Protein AF-A0A955SWY8-F1 (afdb_monomer)

Radius of gyration: 15.62 Å; Cα contacts (8 Å, |Δi|>4): 68; chains: 1; bounding box: 27×36×48 Å

Secondary structure (DSSP, 8-state)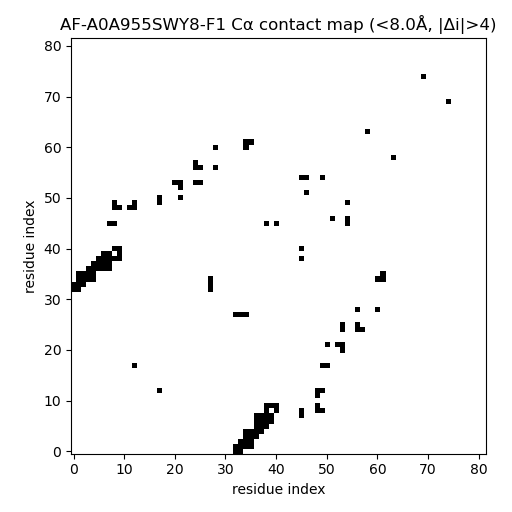:
-EEEE-STTSS---HHHHHHHHHHHHHHHHTT-EEEE--SS-HHHHHHHS-HHHHHHHHHH-------S--HHHHGGGGS--

Mean predicted aligned error: 6.04 Å

Foldseek 3Di:
DEDEAEAQLVDQDDPVRLVVLLVVLVVCLVVVHHYHYDHPDDLVSNCVRHPVVSSVSCVVNDDDDDPDDDDPVVVVVVPPPD

Structure (mmCIF, N/CA/C/O backbone):
data_AF-A0A955SWY8-F1
#
_entry.id   AF-A0A955SWY8-F1
#
loop_
_atom_site.group_PDB
_atom_site.id
_atom_site.type_symbol
_atom_site.label_atom_id
_atom_site.label_alt_id
_atom_site.label_comp_id
_atom_site.label_asym_id
_atom_site.label_entity_id
_atom_site.label_seq_id
_atom_site.pdbx_PDB_ins_code
_atom_site.Cartn_x
_atom_site.Cartn_y
_atom_site.Cartn_z
_atom_site.occupancy
_atom_site.B_iso_or_equiv
_atom_site.auth_seq_id
_atom_site.auth_comp_id
_atom_site.auth_asym_id
_atom_site.auth_atom_id
_atom_site.pdbx_PDB_model_num
ATOM 1 N N . ASP A 1 1 ? -14.879 -12.153 2.137 1.00 87.88 1 ASP A N 1
ATOM 2 C CA . ASP A 1 1 ? -14.797 -10.949 1.291 1.00 87.88 1 ASP A CA 1
ATOM 3 C C . ASP A 1 1 ? -13.326 -10.632 1.071 1.00 87.88 1 ASP A C 1
ATOM 5 O O . ASP A 1 1 ? -12.585 -10.653 2.048 1.00 87.88 1 ASP A O 1
ATOM 9 N N . ILE A 1 2 ? -12.892 -10.455 -0.177 1.00 94.94 2 ILE A N 1
ATOM 10 C CA . ILE A 1 2 ? -11.475 -10.309 -0.557 1.00 94.94 2 ILE A CA 1
ATOM 11 C C . ILE A 1 2 ? -11.354 -9.080 -1.454 1.00 94.94 2 ILE A C 1
ATOM 13 O O . ILE A 1 2 ? -12.133 -8.938 -2.393 1.00 94.94 2 ILE A O 1
ATOM 17 N N . LEU A 1 3 ? -10.366 -8.226 -1.184 1.00 96.62 3 LEU A N 1
ATOM 18 C CA . LEU A 1 3 ? -9.997 -7.123 -2.069 1.00 96.62 3 LEU A CA 1
ATOM 19 C C . LEU A 1 3 ? -8.618 -7.378 -2.679 1.00 96.62 3 LEU A C 1
ATOM 21 O O . LEU A 1 3 ? -7.678 -7.713 -1.959 1.00 96.62 3 LEU A O 1
ATOM 25 N N . VAL A 1 4 ? -8.507 -7.175 -3.990 1.00 96.38 4 VAL A N 1
ATOM 26 C CA . VAL A 1 4 ? -7.235 -7.189 -4.717 1.00 96.38 4 VAL A CA 1
ATOM 27 C C . VAL A 1 4 ? -6.965 -5.779 -5.235 1.00 96.38 4 VAL A C 1
ATOM 29 O O . VAL A 1 4 ? -7.819 -5.208 -5.912 1.00 96.38 4 VAL A O 1
ATOM 32 N N . ILE A 1 5 ? -5.803 -5.219 -4.900 1.00 94.44 5 ILE A N 1
ATOM 33 C CA . ILE A 1 5 ? -5.313 -3.940 -5.424 1.00 94.44 5 ILE A CA 1
ATOM 34 C C . ILE A 1 5 ? -4.142 -4.238 -6.354 1.00 94.44 5 ILE A C 1
ATOM 36 O O . ILE A 1 5 ? -3.140 -4.804 -5.919 1.00 94.44 5 ILE A O 1
ATOM 40 N N . ASP A 1 6 ? -4.282 -3.857 -7.619 1.00 92.94 6 ASP A N 1
ATOM 41 C CA . ASP A 1 6 ? -3.249 -4.051 -8.634 1.00 92.94 6 ASP A CA 1
ATOM 42 C C . ASP A 1 6 ? -2.341 -2.812 -8.754 1.00 92.94 6 ASP A C 1
ATOM 44 O O . ASP A 1 6 ? -2.813 -1.688 -8.565 1.00 92.94 6 ASP A O 1
ATOM 48 N N . ASP A 1 7 ? -1.055 -3.011 -9.057 1.00 91.00 7 ASP A N 1
ATOM 49 C CA . ASP A 1 7 ? -0.061 -1.960 -9.353 1.00 91.00 7 ASP A CA 1
ATOM 50 C C . ASP A 1 7 ? 0.026 -0.817 -8.309 1.00 91.00 7 ASP A C 1
ATOM 52 O O . ASP A 1 7 ? 0.152 0.373 -8.634 1.00 91.00 7 ASP A O 1
ATOM 56 N N . LEU A 1 8 ? 0.002 -1.154 -7.013 1.00 92.75 8 LEU A N 1
ATOM 57 C CA . LEU A 1 8 ? 0.059 -0.154 -5.944 1.00 92.75 8 LEU A CA 1
ATOM 58 C C . LEU A 1 8 ? 1.376 0.639 -5.987 1.00 92.75 8 LEU A C 1
ATOM 60 O O . LEU A 1 8 ? 2.468 0.072 -5.992 1.00 92.75 8 LEU A O 1
ATOM 64 N N . GLY A 1 9 ? 1.260 1.969 -5.969 1.00 86.12 9 GLY A N 1
ATOM 65 C CA . GLY A 1 9 ? 2.394 2.897 -5.927 1.00 86.12 9 GLY A CA 1
ATOM 66 C C . GLY A 1 9 ? 3.032 3.204 -7.286 1.00 86.12 9 GLY A C 1
ATOM 67 O O . GLY A 1 9 ? 3.822 4.135 -7.366 1.00 86.12 9 GLY A O 1
ATOM 68 N N . VAL A 1 10 ? 2.668 2.500 -8.366 1.00 82.44 10 VAL A N 1
ATOM 69 C CA . VAL A 1 10 ? 3.298 2.677 -9.691 1.00 82.44 10 VAL A CA 1
ATOM 70 C C . VAL A 1 10 ? 3.020 4.063 -10.289 1.00 82.44 10 VAL A C 1
ATOM 72 O O . VAL A 1 10 ? 3.885 4.658 -10.931 1.00 82.44 10 VAL A O 1
ATOM 75 N N . THR A 1 11 ? 1.822 4.608 -10.068 1.00 77.12 11 THR A N 1
ATOM 76 C CA . THR A 1 11 ? 1.461 5.957 -10.530 1.00 77.12 11 THR A CA 1
ATOM 77 C C . THR A 1 11 ? 1.531 6.944 -9.374 1.00 77.12 11 THR A C 1
ATOM 79 O O . THR A 1 11 ? 1.054 6.649 -8.277 1.00 77.12 11 THR A O 1
ATOM 82 N N . LYS A 1 12 ? 2.044 8.158 -9.628 1.00 75.19 12 LYS A N 1
ATOM 83 C CA . LYS A 1 12 ? 1.924 9.274 -8.679 1.00 75.19 12 LYS A CA 1
ATOM 84 C C . LYS A 1 12 ? 0.453 9.486 -8.330 1.00 75.19 12 LYS A C 1
ATOM 86 O O . LYS A 1 12 ? -0.326 9.977 -9.143 1.00 75.19 12 LYS A O 1
ATOM 91 N N . LEU A 1 13 ? 0.095 9.123 -7.105 1.00 78.06 13 LEU A N 1
ATOM 92 C CA . LEU A 1 13 ? -1.259 9.287 -6.600 1.00 78.06 13 LEU A CA 1
ATOM 93 C C . LEU A 1 13 ? -1.523 10.778 -6.371 1.00 78.06 13 LEU A C 1
ATOM 95 O O . LEU A 1 13 ? -0.741 11.441 -5.679 1.00 78.06 13 LEU A O 1
ATOM 99 N N . SER A 1 14 ? -2.621 11.287 -6.934 1.00 88.38 14 SER A N 1
ATOM 100 C CA . SER A 1 14 ? -3.170 12.578 -6.516 1.00 88.38 14 SER A CA 1
ATOM 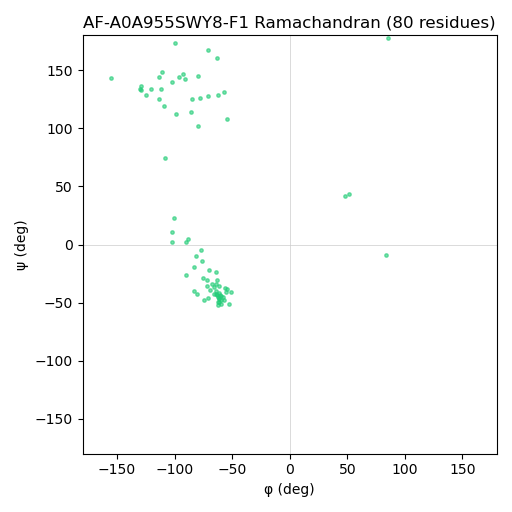101 C C . SER A 1 14 ? -3.603 12.506 -5.051 1.00 88.38 14 SER A C 1
ATOM 103 O O . SER A 1 14 ? -3.840 11.414 -4.529 1.00 88.38 14 SER A O 1
ATOM 105 N N . ASP A 1 15 ? -3.743 13.655 -4.392 1.00 89.69 15 ASP A N 1
ATOM 106 C CA . ASP A 1 15 ? -4.128 13.703 -2.975 1.00 89.69 15 ASP A CA 1
ATOM 107 C C . ASP A 1 15 ? -5.444 12.961 -2.718 1.00 89.69 15 ASP A C 1
ATOM 109 O O . ASP A 1 15 ? -5.529 12.141 -1.806 1.00 89.69 15 ASP A O 1
ATOM 113 N N . PHE A 1 16 ? -6.420 13.123 -3.616 1.00 90.44 16 PHE A N 1
ATOM 114 C CA . PHE A 1 16 ? -7.672 12.373 -3.564 1.00 90.44 16 PHE A CA 1
ATOM 115 C C . PHE A 1 16 ? -7.445 10.854 -3.592 1.00 90.44 16 PHE A C 1
ATOM 117 O O . PHE A 1 16 ? -7.989 10.128 -2.763 1.00 90.44 16 PHE A O 1
ATOM 124 N N . VAL A 1 17 ? -6.613 10.345 -4.508 1.00 89.12 17 VAL A N 1
ATOM 125 C CA . VAL A 1 17 ? -6.354 8.897 -4.594 1.00 89.12 17 VAL A CA 1
ATOM 126 C C . VAL A 1 17 ? -5.596 8.397 -3.359 1.00 89.12 17 VAL A C 1
ATOM 128 O O . VAL A 1 17 ? -5.861 7.286 -2.894 1.00 89.12 17 VAL A O 1
ATOM 131 N N . ARG A 1 18 ? -4.699 9.206 -2.781 1.00 89.69 18 ARG A N 1
ATOM 132 C CA . ARG A 1 18 ? -4.006 8.873 -1.523 1.00 89.69 18 ARG A CA 1
ATOM 133 C C . ARG A 1 18 ? -4.991 8.710 -0.370 1.00 89.69 18 ARG A C 1
ATOM 135 O O . ARG A 1 18 ? -4.908 7.718 0.351 1.00 89.69 18 ARG A O 1
ATOM 142 N N . GLU A 1 19 ? -5.933 9.638 -0.224 1.00 92.00 19 GLU A N 1
ATOM 143 C CA . GLU A 1 19 ? -6.969 9.578 0.813 1.00 92.00 19 GLU A CA 1
ATOM 144 C C . GLU A 1 19 ? -7.873 8.354 0.653 1.00 92.00 19 GLU A C 1
ATOM 146 O O . GLU A 1 19 ? -8.107 7.630 1.623 1.00 92.00 19 GLU A O 1
ATOM 151 N N . GLN A 1 20 ? -8.323 8.066 -0.572 1.00 93.12 20 GLN A N 1
ATOM 152 C CA . GLN A 1 20 ? -9.148 6.883 -0.833 1.00 93.12 20 GLN A CA 1
ATOM 153 C C . GLN A 1 20 ? -8.382 5.587 -0.542 1.00 93.12 20 GLN A C 1
ATOM 155 O O . GLN A 1 20 ? -8.905 4.690 0.118 1.00 93.12 20 GLN A O 1
ATOM 160 N N . THR A 1 21 ? -7.117 5.507 -0.962 1.00 93.00 21 THR A N 1
ATOM 161 C CA . THR A 1 21 ? -6.247 4.352 -0.689 1.00 93.00 21 THR A CA 1
ATOM 162 C C . THR A 1 21 ? -6.074 4.139 0.814 1.00 93.00 21 THR A C 1
ATOM 164 O O . THR A 1 21 ? -6.190 3.012 1.297 1.00 93.00 21 THR A O 1
ATOM 167 N N . TYR A 1 22 ? -5.849 5.222 1.567 1.00 94.06 22 TYR A N 1
ATOM 168 C CA . TYR A 1 22 ? -5.769 5.169 3.023 1.00 94.06 22 TYR A CA 1
ATOM 169 C C . TYR A 1 22 ? -7.066 4.644 3.637 1.00 94.06 22 TYR A C 1
ATOM 171 O O . TYR A 1 22 ? -7.017 3.700 4.421 1.00 94.06 22 TYR A O 1
ATOM 179 N N . SER A 1 23 ? -8.215 5.214 3.264 1.00 95.88 23 SER A N 1
ATOM 180 C CA . SER A 1 23 ? -9.512 4.835 3.831 1.00 95.88 23 SER A CA 1
ATOM 181 C C . SER A 1 23 ? -9.841 3.362 3.577 1.00 95.88 23 SER A C 1
ATOM 183 O O . SER A 1 23 ? -10.239 2.654 4.501 1.00 95.88 23 SER A O 1
ATOM 185 N N . ILE A 1 24 ? -9.598 2.876 2.356 1.00 95.69 24 ILE A N 1
ATOM 186 C CA . ILE A 1 24 ? -9.840 1.478 1.983 1.00 95.69 24 ILE A CA 1
ATOM 187 C C . ILE A 1 24 ? -8.960 0.535 2.810 1.00 95.69 24 ILE A C 1
ATOM 189 O O . ILE A 1 24 ? -9.458 -0.446 3.366 1.00 95.69 24 ILE A O 1
ATOM 193 N N . ILE A 1 25 ? -7.657 0.814 2.897 1.00 96.06 25 ILE A N 1
ATOM 194 C CA . ILE A 1 25 ? -6.710 -0.057 3.606 1.00 96.06 25 ILE A CA 1
ATOM 195 C C . ILE A 1 25 ? -6.957 -0.020 5.116 1.00 96.06 25 ILE A C 1
ATOM 197 O O . ILE A 1 25 ? -6.924 -1.067 5.759 1.00 96.06 25 ILE A O 1
ATOM 201 N N . ASP A 1 26 ? -7.269 1.145 5.680 1.00 96.69 26 ASP A N 1
ATOM 202 C CA . ASP A 1 26 ? -7.602 1.285 7.098 1.00 96.69 26 ASP A CA 1
ATOM 203 C C . ASP A 1 26 ? -8.888 0.530 7.471 1.00 96.69 26 ASP A C 1
ATOM 205 O O . ASP A 1 26 ? -8.922 -0.198 8.467 1.00 96.69 26 ASP A O 1
ATOM 209 N N . GLN A 1 27 ? -9.926 0.605 6.632 1.00 97.00 27 GLN A N 1
ATOM 210 C CA . GLN A 1 27 ? -11.144 -0.177 6.839 1.00 97.00 27 GLN A CA 1
ATOM 211 C C . GLN A 1 27 ? -10.859 -1.684 6.791 1.00 97.00 27 GLN A C 1
ATOM 213 O O . GLN A 1 27 ? -11.303 -2.437 7.656 1.00 97.00 27 GLN A O 1
ATOM 218 N N . ARG A 1 28 ? -10.088 -2.153 5.803 1.00 96.56 28 ARG A N 1
ATOM 219 C CA . ARG A 1 28 ? -9.758 -3.584 5.693 1.00 96.56 28 ARG A CA 1
ATOM 220 C C . ARG A 1 28 ? -8.934 -4.066 6.882 1.00 96.56 28 ARG A C 1
ATOM 222 O O . ARG A 1 28 ? -9.183 -5.164 7.372 1.00 96.56 28 ARG A O 1
ATOM 229 N N . TYR A 1 29 ? -7.990 -3.248 7.341 1.00 96.38 29 TYR A N 1
ATOM 230 C CA . TYR A 1 29 ? -7.165 -3.521 8.513 1.00 96.38 29 TYR A CA 1
ATOM 231 C C . TYR A 1 29 ? -8.015 -3.633 9.784 1.00 96.38 29 TYR A C 1
ATOM 233 O O . TYR A 1 29 ? -7.940 -4.637 10.488 1.00 96.38 29 TYR A O 1
ATOM 241 N N . SER A 1 30 ? -8.864 -2.636 10.051 1.00 96.06 30 SER A N 1
ATOM 242 C CA . SER A 1 30 ? -9.723 -2.594 11.245 1.00 96.06 30 SER A CA 1
ATOM 243 C C . SER A 1 30 ? -10.757 -3.721 11.288 1.00 96.06 30 SER A C 1
ATOM 245 O O . SER A 1 30 ? -11.054 -4.249 12.357 1.00 96.06 30 SER A O 1
ATOM 247 N N . GLU A 1 31 ? -11.266 -4.136 10.130 1.00 96.50 31 GLU A N 1
ATOM 248 C CA . GLU A 1 31 ? -12.219 -5.241 10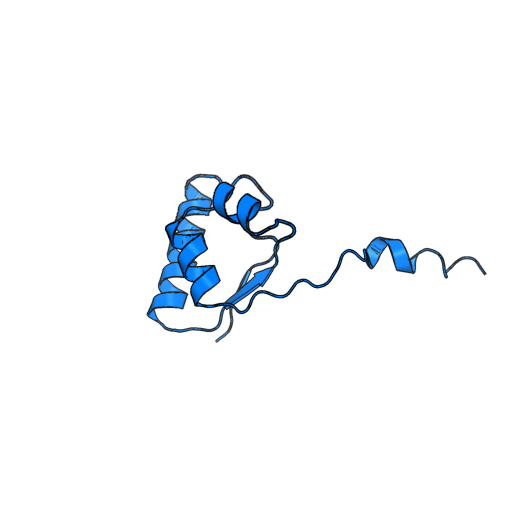.008 1.00 96.50 31 GLU A CA 1
ATOM 249 C C . GLU A 1 31 ? -11.531 -6.609 9.816 1.00 96.50 31 GLU A C 1
ATOM 251 O O . GLU A 1 31 ? -12.214 -7.620 9.642 1.00 96.50 31 GLU A O 1
ATOM 256 N N . ASN A 1 32 ? -10.193 -6.649 9.824 1.00 94.00 32 ASN A N 1
ATOM 257 C CA . ASN A 1 32 ? -9.360 -7.828 9.572 1.00 94.00 32 ASN A CA 1
ATOM 258 C C . ASN A 1 32 ? -9.779 -8.617 8.315 1.00 94.00 32 ASN A C 1
ATOM 260 O O . ASN A 1 32 ? -9.858 -9.849 8.305 1.00 94.00 32 ASN A O 1
ATOM 264 N N . LYS A 1 33 ? -10.108 -7.891 7.243 1.00 96.75 33 LYS A N 1
ATOM 265 C CA . LYS A 1 33 ? -10.547 -8.472 5.972 1.00 96.75 33 LYS A CA 1
ATOM 266 C C . LYS A 1 33 ? -9.356 -8.706 5.048 1.00 96.75 33 LYS A C 1
ATOM 268 O O . LYS A 1 33 ? -8.462 -7.872 4.945 1.00 96.75 33 LYS A O 1
ATOM 273 N N . THR A 1 34 ? -9.395 -9.813 4.310 1.00 96.25 34 THR A N 1
ATOM 274 C CA . THR A 1 34 ? -8.329 -10.221 3.387 1.00 96.25 34 THR A CA 1
ATOM 275 C C . THR A 1 34 ? -8.037 -9.152 2.331 1.00 96.25 34 THR A C 1
ATOM 277 O O . THR A 1 34 ? -8.952 -8.656 1.664 1.00 96.25 34 THR A O 1
ATOM 280 N N . LEU A 1 35 ? -6.748 -8.851 2.163 1.00 96.69 35 LEU A N 1
ATOM 281 C CA . LEU A 1 35 ? -6.203 -7.914 1.187 1.00 96.69 35 LEU A CA 1
ATOM 282 C C . LEU A 1 35 ? -5.070 -8.600 0.414 1.00 96.69 35 LEU A C 1
ATOM 284 O O . LEU A 1 35 ? -4.202 -9.225 1.017 1.00 96.69 35 LEU A O 1
ATOM 288 N N . ILE A 1 36 ? -5.084 -8.479 -0.911 1.00 96.81 36 ILE A N 1
ATOM 289 C CA . ILE A 1 36 ? -3.982 -8.875 -1.793 1.00 96.81 36 ILE A CA 1
ATOM 290 C C . ILE A 1 36 ? -3.539 -7.626 -2.547 1.00 96.81 36 ILE A C 1
ATOM 292 O O . ILE A 1 36 ? -4.377 -6.884 -3.058 1.00 96.81 36 ILE A O 1
ATOM 296 N N . VAL A 1 37 ? -2.232 -7.397 -2.614 1.00 95.38 37 VAL A N 1
ATOM 297 C CA . VAL A 1 37 ? -1.644 -6.247 -3.303 1.00 95.38 37 VAL A CA 1
ATOM 298 C C . VAL A 1 37 ? -0.559 -6.735 -4.250 1.00 95.38 37 VAL A C 1
ATOM 300 O O . VAL A 1 37 ? 0.257 -7.571 -3.863 1.00 95.38 37 VAL A O 1
ATOM 303 N N . THR A 1 38 ? -0.531 -6.200 -5.465 1.00 94.62 38 THR A N 1
ATOM 304 C CA . THR A 1 38 ? 0.605 -6.335 -6.384 1.00 94.62 38 THR A CA 1
ATOM 305 C C . THR A 1 38 ? 1.287 -4.977 -6.542 1.00 94.62 38 THR A C 1
ATOM 307 O O . THR A 1 38 ? 0.664 -3.919 -6.429 1.00 94.62 38 THR A O 1
ATOM 310 N N . SER A 1 39 ? 2.600 -4.995 -6.750 1.00 93.19 39 SER A N 1
ATOM 311 C CA . SER A 1 39 ? 3.381 -3.801 -7.051 1.00 93.19 39 SER A CA 1
ATOM 312 C C . SER A 1 39 ? 4.632 -4.203 -7.817 1.00 93.19 39 SER A C 1
ATOM 314 O O . SER A 1 39 ? 5.236 -5.231 -7.517 1.00 93.19 39 SER A O 1
ATOM 316 N N . ASN A 1 40 ? 5.032 -3.369 -8.775 1.00 91.00 40 ASN A N 1
ATOM 317 C CA . ASN A 1 40 ? 6.319 -3.494 -9.463 1.00 91.00 40 ASN A CA 1
ATOM 318 C C . ASN A 1 40 ? 7.445 -2.747 -8.729 1.00 91.00 40 ASN A C 1
ATOM 320 O O . ASN A 1 40 ? 8.554 -2.645 -9.246 1.00 91.00 40 ASN A O 1
ATOM 324 N N . LEU A 1 41 ? 7.154 -2.186 -7.553 1.00 92.06 41 LEU A N 1
ATOM 325 C CA . LEU A 1 41 ? 8.104 -1.451 -6.733 1.00 92.06 41 LEU A CA 1
ATOM 326 C C . LEU A 1 41 ? 8.694 -2.361 -5.661 1.00 92.06 41 LEU A C 1
ATOM 328 O O . LEU A 1 41 ? 7.999 -3.196 -5.077 1.00 92.06 41 LEU A O 1
ATOM 332 N N . ASN A 1 42 ? 9.969 -2.156 -5.346 1.00 91.62 42 ASN A N 1
ATOM 333 C CA . ASN A 1 42 ? 10.538 -2.753 -4.144 1.00 91.62 42 ASN A CA 1
ATOM 334 C C . ASN A 1 42 ? 9.985 -2.062 -2.880 1.00 91.62 42 ASN A C 1
ATOM 336 O O . ASN A 1 42 ? 9.374 -0.998 -2.946 1.00 91.62 42 ASN A O 1
ATOM 340 N N . MET A 1 43 ? 10.213 -2.653 -1.703 1.00 91.50 43 MET A N 1
ATOM 341 C CA . MET A 1 43 ? 9.628 -2.153 -0.448 1.00 91.50 43 MET A CA 1
ATOM 342 C C . MET A 1 43 ? 9.971 -0.690 -0.151 1.00 91.50 43 MET A C 1
ATOM 344 O O . MET A 1 43 ? 9.117 0.042 0.339 1.00 91.50 43 MET A O 1
ATOM 348 N N . LYS A 1 44 ? 11.195 -0.258 -0.470 1.00 91.94 44 LYS A N 1
ATOM 349 C CA . LYS A 1 44 ? 11.634 1.119 -0.237 1.00 91.94 44 LYS A CA 1
ATOM 350 C C . LYS A 1 44 ? 10.946 2.086 -1.199 1.00 91.94 44 LYS A C 1
ATOM 352 O O . LYS A 1 44 ? 10.441 3.119 -0.780 1.00 91.94 44 LYS A O 1
ATOM 357 N N . GLU A 1 45 ? 10.892 1.737 -2.480 1.00 92.81 45 GLU A N 1
ATOM 358 C CA . GLU A 1 45 ? 10.184 2.535 -3.486 1.00 92.81 45 GLU A CA 1
ATOM 359 C C . GLU A 1 45 ? 8.692 2.636 -3.166 1.00 92.81 45 GLU A C 1
ATOM 361 O O . GLU A 1 45 ? 8.103 3.708 -3.279 1.00 92.81 45 GLU A O 1
ATOM 366 N N . LEU A 1 46 ? 8.080 1.533 -2.730 1.00 92.25 46 LEU A N 1
ATOM 367 C CA . LEU A 1 46 ? 6.682 1.521 -2.330 1.00 92.25 46 LEU A CA 1
ATOM 368 C C . LEU A 1 46 ? 6.452 2.472 -1.152 1.00 92.25 46 LEU A C 1
ATOM 3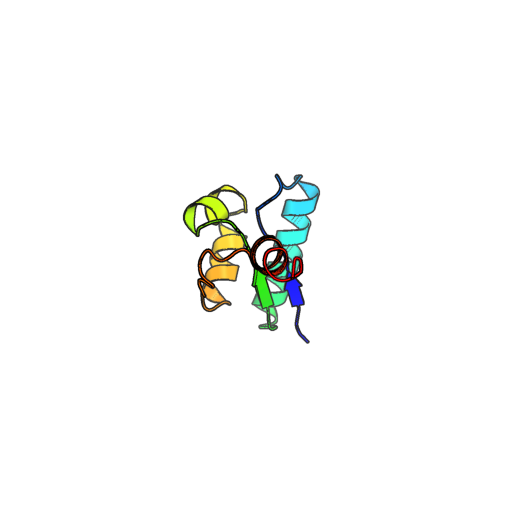70 O O . LEU A 1 46 ? 5.558 3.310 -1.244 1.00 92.25 46 LEU A O 1
ATOM 374 N N . GLU A 1 47 ? 7.272 2.392 -0.098 1.00 92.12 47 GLU A N 1
ATOM 375 C CA . GLU A 1 47 ? 7.226 3.300 1.059 1.00 92.12 47 GLU A CA 1
ATOM 376 C C . GLU A 1 47 ? 7.321 4.777 0.652 1.00 92.12 47 GLU A C 1
ATOM 378 O O . GLU A 1 47 ? 6.614 5.611 1.212 1.00 92.12 47 GLU A O 1
ATOM 383 N N . GLU A 1 48 ? 8.146 5.104 -0.344 1.00 90.81 48 GLU A N 1
ATOM 384 C CA . GLU A 1 48 ? 8.287 6.469 -0.865 1.00 90.81 48 GLU A CA 1
ATOM 385 C C . GLU A 1 48 ? 7.064 6.928 -1.685 1.00 90.81 48 GLU A C 1
ATOM 387 O O . GLU A 1 48 ? 6.751 8.122 -1.724 1.00 90.81 48 GLU A O 1
ATOM 392 N N . GLN A 1 49 ? 6.359 6.009 -2.354 1.00 89.88 49 GLN A N 1
ATOM 393 C CA . GLN A 1 49 ? 5.208 6.350 -3.198 1.00 89.88 49 GLN A CA 1
ATOM 394 C C . GLN A 1 49 ? 3.905 6.500 -2.411 1.00 89.88 49 GLN A C 1
ATOM 396 O O . GLN A 1 49 ? 3.115 7.411 -2.700 1.00 89.88 49 GLN A O 1
ATOM 401 N N . ILE A 1 50 ? 3.667 5.642 -1.419 1.00 90.94 50 ILE A N 1
ATOM 402 C CA . ILE A 1 50 ? 2.465 5.686 -0.572 1.00 90.94 50 ILE A CA 1
ATOM 403 C C . ILE A 1 50 ? 2.754 6.366 0.768 1.00 90.94 50 ILE A C 1
ATOM 405 O O . ILE A 1 50 ? 3.872 6.755 1.069 1.00 90.94 50 ILE A O 1
ATOM 409 N N . THR A 1 51 ? 1.725 6.594 1.580 1.00 90.44 51 THR A N 1
ATOM 410 C CA . THR A 1 51 ? 1.941 7.161 2.916 1.00 90.44 51 THR A CA 1
ATOM 411 C C . THR A 1 51 ? 2.403 6.072 3.885 1.00 90.44 51 THR A C 1
ATOM 413 O O . THR A 1 51 ? 1.934 4.932 3.825 1.00 90.44 51 THR A O 1
ATOM 416 N N . TYR A 1 52 ? 3.280 6.427 4.828 1.00 93.44 52 TYR A N 1
ATOM 417 C CA . TYR A 1 52 ? 3.813 5.487 5.823 1.00 93.44 52 TYR A CA 1
ATOM 418 C C . TYR A 1 52 ? 2.733 4.677 6.579 1.00 93.44 52 TYR A C 1
ATOM 420 O O . TYR A 1 52 ? 2.898 3.466 6.735 1.00 93.44 52 TYR A O 1
ATOM 428 N N . PRO A 1 53 ? 1.582 5.253 6.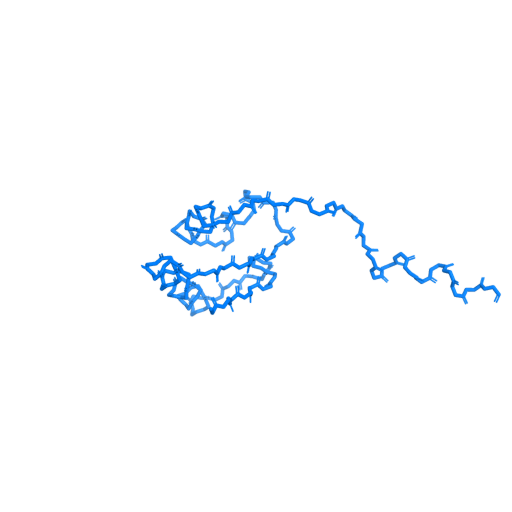996 1.00 94.56 53 PRO A N 1
ATOM 429 C CA . PRO A 1 53 ? 0.523 4.472 7.638 1.00 94.56 53 PRO A CA 1
ATOM 430 C C . PRO A 1 53 ? -0.102 3.403 6.736 1.00 94.56 53 PRO A C 1
ATOM 432 O O . PRO A 1 53 ? -0.577 2.384 7.234 1.00 94.56 53 PRO A O 1
ATOM 435 N N . VAL A 1 54 ? -0.153 3.635 5.422 1.00 94.62 54 VAL A N 1
ATOM 436 C CA . VAL A 1 54 ? -0.647 2.640 4.463 1.00 94.62 54 VAL A CA 1
ATOM 437 C C . VAL A 1 54 ? 0.394 1.548 4.287 1.00 94.62 54 VAL A C 1
ATOM 439 O O . VAL A 1 54 ? 0.063 0.373 4.420 1.00 94.62 54 VAL A O 1
ATOM 442 N N . PHE A 1 55 ? 1.651 1.938 4.073 1.00 95.44 55 PHE A N 1
ATOM 443 C CA . PHE A 1 55 ? 2.774 1.014 3.957 1.00 95.44 55 PHE A CA 1
ATOM 444 C C . PHE A 1 55 ? 2.856 0.057 5.152 1.00 95.44 55 PHE A C 1
ATOM 446 O O . PHE A 1 55 ? 2.839 -1.158 4.978 1.00 95.44 55 PHE A O 1
ATOM 453 N N . SER A 1 56 ? 2.833 0.598 6.372 1.00 96.06 56 SER A N 1
ATOM 454 C CA . SER A 1 56 ? 2.883 -0.187 7.609 1.00 96.06 56 SER A CA 1
ATOM 455 C C . SER A 1 56 ? 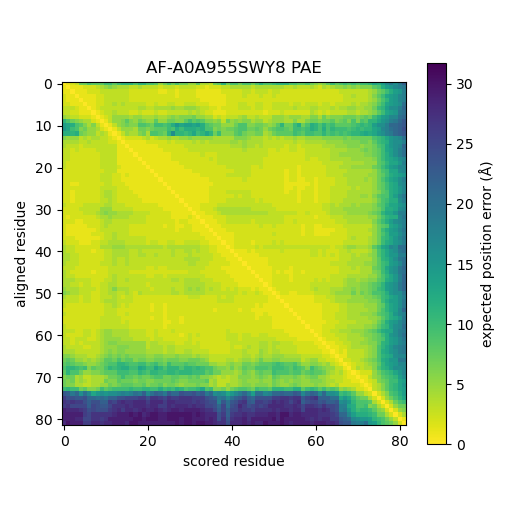1.733 -1.199 7.721 1.00 96.06 56 SER A C 1
ATOM 457 O O . SER A 1 56 ? 1.968 -2.372 8.015 1.00 96.06 56 SER A O 1
ATOM 459 N N . ARG A 1 57 ? 0.492 -0.790 7.412 1.00 95.94 57 ARG A N 1
ATOM 460 C CA . ARG A 1 57 ? -0.670 -1.695 7.443 1.00 95.94 57 ARG A CA 1
ATOM 461 C C . ARG A 1 57 ? -0.574 -2.791 6.386 1.00 95.94 57 ARG A C 1
ATOM 463 O O . ARG A 1 57 ? -0.837 -3.945 6.704 1.00 95.94 57 ARG A O 1
ATOM 470 N N . VAL A 1 58 ? -0.162 -2.462 5.161 1.00 95.19 58 VAL A N 1
ATOM 471 C CA . VAL A 1 58 ? 0.026 -3.461 4.095 1.00 95.19 58 VAL A CA 1
ATOM 472 C C . VAL A 1 58 ? 1.071 -4.495 4.515 1.00 95.19 58 VAL A C 1
ATOM 474 O O . VAL A 1 58 ? 0.791 -5.690 4.446 1.00 95.19 58 VAL A O 1
ATOM 477 N N . CYS A 1 59 ? 2.220 -4.055 5.034 1.00 94.56 59 CYS A N 1
ATOM 478 C CA . CYS A 1 59 ? 3.272 -4.936 5.548 1.00 94.56 59 CYS A CA 1
ATOM 479 C C . CYS A 1 59 ? 2.805 -5.808 6.724 1.00 94.56 59 CYS A C 1
ATOM 481 O O . CYS A 1 59 ? 3.227 -6.954 6.837 1.00 94.56 59 CYS A O 1
ATOM 483 N N . GLY A 1 60 ? 1.942 -5.284 7.600 1.00 94.38 60 GLY A N 1
ATOM 484 C CA . GLY A 1 60 ? 1.391 -6.039 8.728 1.00 94.38 60 GLY A CA 1
ATOM 485 C C . GLY A 1 60 ? 0.306 -7.048 8.336 1.00 94.38 60 GLY A C 1
ATOM 486 O O . GLY A 1 60 ? 0.151 -8.066 9.004 1.00 94.38 60 GLY A O 1
ATOM 487 N N . MET A 1 61 ? -0.443 -6.781 7.263 1.00 94.94 61 MET A N 1
ATOM 488 C CA . MET A 1 61 ? -1.533 -7.646 6.791 1.00 94.94 61 MET A CA 1
ATOM 489 C C . MET A 1 61 ? -1.082 -8.709 5.785 1.00 94.94 61 MET A C 1
ATOM 491 O O . MET A 1 61 ? -1.750 -9.733 5.647 1.00 94.94 61 MET A O 1
ATOM 495 N N . CYS A 1 62 ? 0.002 -8.460 5.048 1.00 94.38 62 CYS A N 1
ATOM 496 C CA . CYS A 1 62 ? 0.390 -9.266 3.893 1.00 94.38 62 CYS A CA 1
ATOM 497 C C . CYS A 1 62 ? 1.699 -10.022 4.132 1.00 94.38 62 CYS A C 1
ATOM 499 O O . CYS A 1 62 ? 2.647 -9.507 4.717 1.00 94.38 62 CYS A O 1
ATOM 501 N N . SER A 1 63 ? 1.785 -11.236 3.587 1.00 94.75 63 SER A N 1
ATOM 502 C CA . SER A 1 63 ? 3.070 -11.912 3.388 1.00 94.75 63 SER A CA 1
ATOM 503 C C . SER A 1 63 ? 3.682 -11.449 2.068 1.00 94.75 63 SER A C 1
ATOM 505 O O . SER A 1 63 ? 3.039 -11.545 1.024 1.00 94.75 63 SER A O 1
ATOM 507 N N . ILE A 1 64 ? 4.914 -10.943 2.108 1.00 92.19 64 ILE A N 1
ATOM 508 C CA . ILE A 1 64 ? 5.604 -10.417 0.924 1.00 92.19 64 ILE A CA 1
ATOM 509 C C . ILE A 1 64 ? 6.134 -11.585 0.089 1.00 92.19 64 ILE A C 1
ATOM 511 O O . ILE A 1 64 ? 6.872 -12.432 0.592 1.00 92.19 64 ILE A O 1
ATOM 515 N N . VAL A 1 65 ? 5.779 -11.610 -1.196 1.00 92.69 65 VAL A N 1
ATOM 516 C CA . VAL A 1 65 ? 6.222 -12.622 -2.161 1.00 92.69 65 VAL A CA 1
ATOM 517 C C . VAL A 1 65 ? 6.863 -11.915 -3.349 1.00 92.69 65 VAL A C 1
ATOM 519 O O . VAL A 1 65 ? 6.260 -11.014 -3.922 1.00 92.69 65 VAL A O 1
ATOM 522 N N . ASN A 1 66 ? 8.072 -12.334 -3.729 1.00 89.00 66 ASN A N 1
ATOM 523 C CA . ASN A 1 66 ? 8.723 -11.877 -4.954 1.00 89.00 66 ASN A CA 1
ATOM 524 C C . ASN A 1 66 ? 8.510 -12.934 -6.060 1.00 89.00 66 ASN A C 1
ATOM 526 O O . ASN A 1 66 ? 9.046 -14.038 -5.931 1.00 89.00 66 ASN A O 1
ATOM 530 N N . PRO A 1 67 ? 7.727 -12.635 -7.114 1.00 85.25 67 PRO A N 1
ATOM 531 C CA . PRO A 1 67 ? 7.444 -13.581 -8.194 1.00 85.25 67 PRO A CA 1
ATOM 532 C C . PRO A 1 67 ? 8.601 -13.756 -9.200 1.00 85.25 67 PRO A C 1
ATOM 534 O O . PRO A 1 67 ? 8.510 -14.618 -10.074 1.00 85.25 67 PRO A O 1
ATOM 537 N N . GLY A 1 68 ? 9.690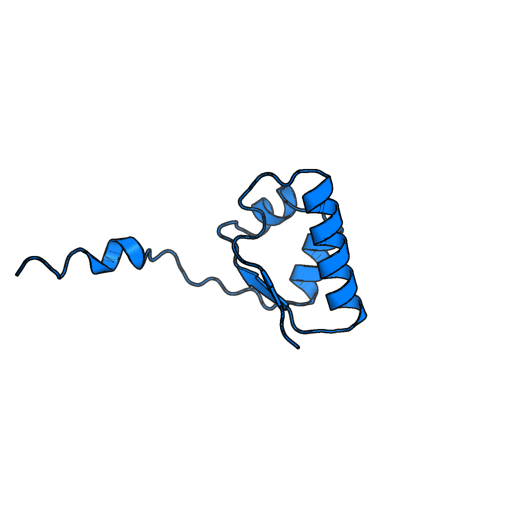 -12.991 -9.069 1.00 85.50 68 GLY A N 1
ATOM 538 C CA . GLY A 1 68 ? 10.825 -12.975 -9.992 1.00 85.50 68 GLY A CA 1
ATOM 539 C C . GLY A 1 68 ? 10.628 -12.038 -11.189 1.00 85.50 68 GLY A C 1
ATOM 540 O O . GLY A 1 68 ? 9.573 -11.435 -11.363 1.00 85.50 68 GLY A O 1
ATOM 541 N N . ASP A 1 69 ? 11.653 -11.946 -12.040 1.00 82.75 69 ASP A N 1
ATOM 542 C CA . ASP A 1 69 ? 11.770 -10.893 -13.067 1.00 82.75 69 ASP A CA 1
ATOM 543 C C . ASP A 1 69 ? 11.369 -11.350 -14.485 1.00 82.75 69 ASP A C 1
ATOM 545 O O . ASP A 1 69 ? 11.819 -10.801 -15.494 1.00 82.75 69 ASP A O 1
ATOM 549 N N . ILE A 1 70 ? 10.560 -12.407 -14.597 1.00 85.00 70 ILE A N 1
ATOM 550 C CA . ILE A 1 70 ? 10.171 -12.964 -15.898 1.00 85.00 70 ILE A CA 1
ATOM 551 C C . ILE A 1 70 ? 8.948 -12.223 -16.444 1.00 85.00 70 ILE A C 1
ATOM 553 O O . ILE A 1 70 ? 7.836 -12.370 -15.938 1.00 85.00 70 ILE A O 1
ATOM 557 N N . ASP A 1 71 ? 9.129 -11.505 -17.554 1.00 86.38 71 ASP A N 1
ATOM 558 C CA . ASP A 1 71 ? 8.012 -10.948 -18.317 1.00 86.38 71 ASP A CA 1
ATOM 559 C C . ASP A 1 71 ? 7.368 -12.024 -19.212 1.00 86.38 71 ASP A C 1
ATOM 561 O O . ASP A 1 71 ? 7.850 -12.370 -20.301 1.00 86.38 71 ASP A O 1
ATOM 565 N N . PHE A 1 72 ? 6.227 -12.541 -18.759 1.00 88.00 72 PHE A N 1
ATOM 566 C CA . PHE A 1 72 ? 5.437 -13.519 -19.505 1.00 88.00 72 PHE A CA 1
ATOM 567 C C . PHE A 1 72 ? 4.745 -12.941 -20.753 1.00 88.00 72 PHE A C 1
ATOM 569 O O . PHE A 1 72 ? 4.439 -13.701 -21.673 1.00 88.00 72 PHE A O 1
ATOM 576 N N . ARG A 1 73 ? 4.512 -11.623 -20.839 1.00 85.81 73 ARG A N 1
ATOM 577 C CA . ARG A 1 73 ? 3.920 -10.978 -22.027 1.00 85.81 73 ARG A CA 1
ATOM 578 C C . ARG A 1 73 ? 4.919 -10.953 -23.187 1.00 85.81 73 ARG A C 1
ATOM 580 O O . ARG A 1 73 ? 4.521 -11.148 -24.334 1.00 85.81 73 ARG A O 1
ATOM 587 N N . ILE A 1 74 ? 6.210 -10.778 -22.892 1.00 85.12 74 ILE A N 1
ATOM 588 C CA . ILE A 1 74 ? 7.296 -10.804 -23.889 1.00 85.12 74 ILE A CA 1
ATOM 589 C C . ILE A 1 74 ? 7.700 -12.247 -24.240 1.00 85.12 74 ILE A C 1
ATOM 591 O O . ILE A 1 74 ? 7.887 -12.576 -25.416 1.00 85.12 74 ILE A O 1
ATOM 595 N N . GLY A 1 75 ? 7.807 -13.133 -23.244 1.00 64.44 75 GLY A N 1
ATOM 596 C CA . GLY A 1 75 ? 8.347 -14.490 -23.407 1.00 64.44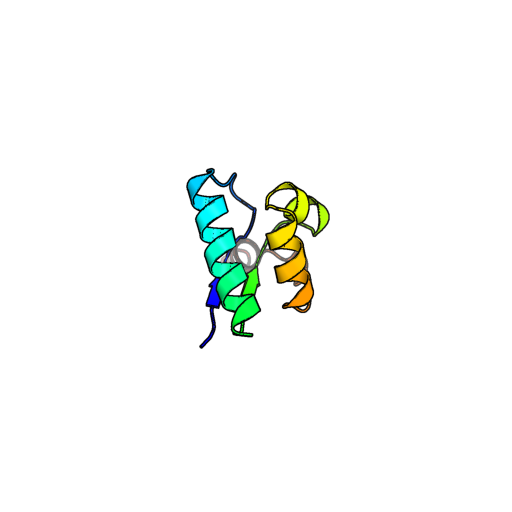 75 GLY A CA 1
ATOM 597 C C . GLY A 1 75 ? 7.541 -15.430 -24.318 1.00 64.44 75 GLY A C 1
ATOM 598 O O . GLY A 1 75 ? 8.108 -16.353 -24.904 1.00 64.44 75 GLY A O 1
ATOM 599 N N . VAL A 1 76 ? 6.239 -15.191 -24.503 1.00 58.53 76 VAL A N 1
ATOM 600 C CA . VAL A 1 76 ? 5.358 -16.074 -25.298 1.00 58.53 76 VAL A CA 1
ATOM 601 C C . VAL A 1 76 ? 5.433 -15.793 -26.812 1.00 58.53 76 VAL A C 1
ATOM 603 O O . VAL A 1 76 ? 5.124 -16.671 -27.619 1.00 58.53 76 VAL A O 1
ATOM 606 N N . SER A 1 77 ? 5.918 -14.620 -27.237 1.00 54.06 77 SER A N 1
ATOM 607 C CA . SER A 1 77 ? 5.965 -14.243 -28.664 1.00 54.06 77 SER A CA 1
ATOM 608 C C . SER A 1 77 ? 7.074 -14.920 -29.481 1.00 54.06 77 SER A C 1
ATOM 610 O O . S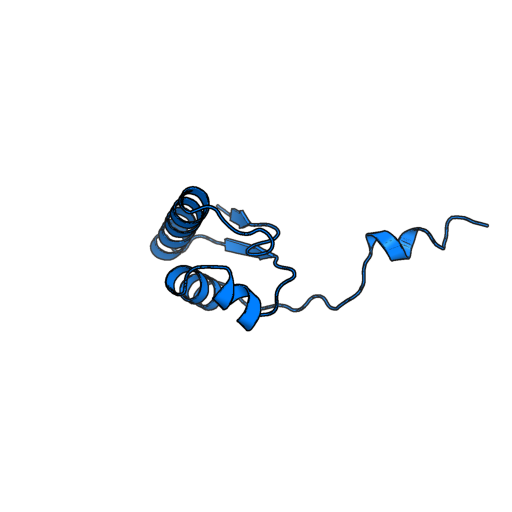ER A 1 77 ? 6.998 -14.926 -30.707 1.00 54.06 77 SER A O 1
ATOM 612 N N . ARG A 1 78 ? 8.083 -15.547 -28.859 1.00 51.22 78 ARG A N 1
ATOM 613 C CA . ARG A 1 78 ? 9.177 -16.216 -29.598 1.00 51.22 78 ARG A CA 1
ATOM 614 C C . ARG A 1 78 ? 8.851 -17.626 -30.114 1.00 51.22 78 ARG A C 1
ATOM 616 O O . ARG A 1 78 ? 9.603 -18.136 -30.934 1.00 51.22 78 ARG A O 1
ATOM 623 N N . ASN A 1 79 ? 7.730 -18.232 -29.711 1.00 50.50 79 ASN A N 1
ATOM 624 C CA . ASN A 1 79 ? 7.343 -19.593 -30.127 1.00 50.50 79 ASN A CA 1
ATOM 625 C C . ASN A 1 79 ? 6.251 -19.652 -31.215 1.00 50.50 79 ASN A C 1
ATOM 627 O O . ASN A 1 79 ? 5.725 -20.730 -31.483 1.00 50.50 79 ASN A O 1
ATOM 631 N N . LYS A 1 80 ? 5.898 -18.525 -31.855 1.00 49.19 80 LYS A N 1
ATOM 632 C CA . LYS A 1 80 ? 4.893 -18.486 -32.940 1.00 49.19 80 LYS A CA 1
ATOM 633 C C . LYS A 1 80 ? 5.456 -18.386 -34.364 1.00 49.19 80 LYS A C 1
ATOM 635 O O . LYS A 1 80 ? 4.671 -18.384 -35.303 1.00 49.19 80 LYS A O 1
ATOM 640 N N . SER A 1 81 ? 6.777 -18.382 -34.534 1.00 41.69 81 SER A N 1
ATOM 641 C CA . SER A 1 81 ? 7.423 -18.476 -35.851 1.00 41.69 81 SER A CA 1
ATOM 642 C C . SER A 1 81 ? 8.084 -19.848 -36.003 1.00 41.69 81 SER A C 1
ATOM 644 O O . SER A 1 81 ? 9.297 -19.981 -35.857 1.00 41.69 81 SER A O 1
ATOM 646 N N . ARG A 1 82 ? 7.262 -20.877 -36.220 1.00 40.00 82 ARG A N 1
ATOM 647 C CA . ARG A 1 82 ? 7.666 -22.115 -36.897 1.00 40.00 82 ARG A CA 1
ATOM 648 C C . ARG A 1 82 ? 7.039 -22.113 -38.278 1.00 40.00 82 ARG A C 1
ATOM 650 O O . ARG A 1 82 ? 5.867 -21.685 -38.356 1.00 40.00 82 ARG A O 1
#

pLDDT: mean 87.79, std 13.07, range [40.0, 97.0]

Sequence (82 aa):
DILVIDDLGVTKLSDFVREQTYSIIDQRYSENKTLIVTSNLNMKELEEQITYPVFSRVCGMCSIVNPGDIDFRIGVSRNKSR

Nearest PDB structures (foldseek):
  6qem-assembly1_H  TM=8.138E-01  e=1.588E-02  Escherichia coli
  3r8f-assembly1_D  TM=8.251E-01  e=3.119E-01  Aquifex aeolicus
  2hcb-assembly1_C  TM=7.068E-01  e=3.560E-01  Aquifex aeolicus
  2j5t-assembly1_D  TM=6.020E-01  e=5.366E+00  Escherichia coli
  2j5t-assembly3_B  TM=7.193E-01  e=9.734E+00  Escherichia coli

Solvent-accessible surface area (backbone atoms only — not comparable to full-atom values): 5236 Å² total; per-residue (Å²): 123,77,48,78,46,74,54,54,50,75,59,92,65,52,71,69,53,48,52,50,53,42,52,55,51,51,52,31,58,78,68,71,44,55,67,46,78,41,53,95,53,55,75,68,58,32,44,72,55,44,56,63,74,48,44,52,50,51,62,73,71,42,85,91,77,85,92,72,91,76,59,66,84,66,64,60,66,75,77,74,81,122